Protein AF-F9UD71-F1 (afdb_monomer_lite)

Sequence (68 aa):
MFAIEIETTIDNVGNVHVPEHYRQFYGKTARLLLLLPDESETSTISRLSEPALEKIWNNADDAAYDQL

Structure (mmCIF, N/CA/C/O backbone):
data_AF-F9UD71-F1
#
_entry.id   AF-F9UD71-F1
#
loop_
_atom_site.group_PDB
_atom_site.id
_atom_site.type_symbol
_atom_site.label_atom_id
_atom_site.label_alt_id
_atom_site.label_comp_id
_atom_site.label_asym_id
_atom_site.label_entity_id
_atom_site.label_seq_id
_atom_site.pdbx_PDB_ins_code
_atom_site.Cartn_x
_atom_site.Cartn_y
_atom_site.Cartn_z
_atom_site.occupancy
_atom_site.B_iso_or_equiv
_atom_site.auth_seq_id
_atom_site.auth_comp_id
_atom_site.auth_asym_id
_atom_site.auth_atom_id
_atom_site.pdbx_PDB_model_num
ATOM 1 N N . MET A 1 1 ? 2.634 14.437 19.293 1.00 65.06 1 MET A N 1
ATOM 2 C CA . MET A 1 1 ? 1.947 13.539 18.340 1.00 65.06 1 MET A CA 1
ATOM 3 C C . MET A 1 1 ? 2.893 12.386 18.057 1.00 65.06 1 MET A C 1
ATOM 5 O O . MET A 1 1 ? 4.059 12.657 17.811 1.00 65.06 1 MET A O 1
ATOM 9 N N . PHE A 1 2 ? 2.434 11.144 18.185 1.00 77.69 2 PHE A N 1
ATOM 10 C CA . PHE A 1 2 ? 3.219 9.934 17.912 1.00 77.69 2 PHE A CA 1
ATOM 11 C C . PHE A 1 2 ? 2.659 9.273 16.649 1.00 77.69 2 PHE A C 1
ATOM 13 O O . PHE A 1 2 ? 1.447 9.321 16.432 1.00 77.69 2 PHE A O 1
ATOM 20 N N . ALA A 1 3 ? 3.534 8.711 15.820 1.00 81.00 3 ALA A N 1
ATOM 21 C CA . ALA A 1 3 ? 3.173 7.988 14.610 1.00 81.00 3 ALA A CA 1
ATOM 22 C C . ALA A 1 3 ? 3.858 6.620 14.622 1.00 81.00 3 ALA A C 1
ATOM 24 O O . ALA A 1 3 ? 4.955 6.479 15.160 1.00 81.00 3 ALA A O 1
ATOM 25 N N . ILE A 1 4 ? 3.191 5.638 14.028 1.00 84.50 4 ILE A N 1
ATOM 26 C CA . ILE A 1 4 ? 3.761 4.328 13.731 1.00 84.50 4 ILE A CA 1
ATOM 27 C C . ILE A 1 4 ? 4.035 4.262 12.236 1.00 84.50 4 ILE A C 1
ATOM 29 O O . ILE A 1 4 ? 3.216 4.720 11.438 1.00 84.50 4 ILE A O 1
ATOM 33 N N . GLU A 1 5 ? 5.180 3.703 11.873 1.00 86.69 5 GLU A N 1
ATOM 34 C CA . GLU A 1 5 ? 5.491 3.379 10.489 1.00 86.69 5 GLU A CA 1
ATOM 35 C C . GLU A 1 5 ? 5.063 1.938 10.217 1.00 86.69 5 GLU A C 1
ATOM 37 O O . GLU A 1 5 ? 5.305 1.043 11.029 1.00 86.69 5 GLU A O 1
ATOM 42 N N . ILE A 1 6 ? 4.368 1.737 9.102 1.00 85.81 6 ILE A N 1
ATOM 43 C CA . ILE A 1 6 ? 3.936 0.423 8.638 1.00 85.81 6 ILE A CA 1
ATOM 44 C C . ILE A 1 6 ? 4.367 0.329 7.182 1.00 85.81 6 ILE A C 1
ATOM 46 O O . ILE A 1 6 ? 3.862 1.073 6.343 1.00 85.81 6 ILE A O 1
ATOM 50 N N . GLU A 1 7 ? 5.276 -0.594 6.891 1.00 86.00 7 GLU A N 1
ATOM 51 C CA . GLU A 1 7 ? 5.601 -0.960 5.518 1.00 86.00 7 GLU A CA 1
ATOM 52 C C . GLU A 1 7 ? 4.566 -1.980 5.029 1.00 86.00 7 GLU A C 1
ATOM 54 O O . GLU A 1 7 ? 4.361 -3.032 5.638 1.00 86.00 7 GLU A O 1
ATOM 59 N N . THR A 1 8 ? 3.844 -1.634 3.965 1.00 87.06 8 THR A N 1
ATOM 60 C CA . THR A 1 8 ? 2.845 -2.500 3.333 1.00 87.06 8 THR A CA 1
ATOM 61 C C . THR A 1 8 ? 2.766 -2.189 1.842 1.00 87.06 8 THR A C 1
ATOM 63 O O . THR A 1 8 ? 3.290 -1.177 1.376 1.00 87.06 8 THR A O 1
ATOM 66 N N . THR A 1 9 ? 2.110 -3.062 1.087 1.00 86.00 9 THR A N 1
ATOM 67 C CA . THR A 1 9 ? 1.937 -2.908 -0.359 1.00 86.00 9 THR A CA 1
ATOM 68 C C . THR A 1 9 ? 0.554 -2.357 -0.687 1.00 86.00 9 THR A C 1
ATOM 70 O O . THR A 1 9 ? -0.428 -2.620 0.012 1.00 86.00 9 THR A O 1
ATOM 73 N N . ILE A 1 10 ? 0.490 -1.564 -1.757 1.00 89.12 10 ILE A N 1
ATOM 74 C CA . ILE A 1 10 ? -0.771 -1.154 -2.371 1.00 89.12 10 ILE A CA 1
ATOM 75 C C . ILE A 1 10 ? -1.189 -2.285 -3.306 1.00 89.12 10 ILE A C 1
ATOM 77 O O . ILE A 1 10 ? -0.393 -2.720 -4.142 1.00 89.12 10 ILE A O 1
ATOM 81 N N . ASP A 1 11 ? -2.409 -2.789 -3.137 1.00 91.38 11 ASP A N 1
ATOM 82 C CA . ASP A 1 11 ? -2.914 -3.871 -3.977 1.00 91.38 11 ASP A CA 1
ATOM 83 C C . ASP A 1 11 ? -3.210 -3.403 -5.417 1.00 91.38 11 ASP A C 1
ATOM 85 O O . ASP A 1 11 ? -3.168 -2.217 -5.752 1.00 91.38 11 ASP A O 1
ATOM 89 N N . ASN A 1 12 ? -3.543 -4.351 -6.292 1.00 91.56 12 ASN A N 1
ATOM 90 C CA . ASN A 1 12 ? -3.867 -4.085 -7.696 1.00 91.56 12 ASN A CA 1
ATOM 91 C C . ASN A 1 12 ? -5.174 -3.296 -7.913 1.00 91.56 12 ASN A C 1
ATOM 93 O O . ASN A 1 12 ? -5.485 -2.941 -9.049 1.00 91.56 12 ASN A O 1
ATOM 97 N N . VAL A 1 13 ? -5.939 -3.033 -6.854 1.00 93.88 13 VAL A N 1
ATOM 98 C CA . VAL A 1 13 ? -7.165 -2.224 -6.865 1.00 93.88 13 VAL A CA 1
ATOM 99 C C . VAL A 1 13 ? -6.911 -0.843 -6.233 1.00 93.88 13 VAL A C 1
ATOM 101 O O . VAL A 1 13 ? -7.796 0.010 -6.233 1.00 93.88 13 VAL A O 1
ATOM 104 N N . GLY A 1 14 ? -5.697 -0.584 -5.735 1.00 87.38 14 GLY A N 1
ATOM 105 C CA . GLY A 1 14 ? -5.305 0.683 -5.121 1.00 87.38 14 GLY A CA 1
ATOM 106 C C . GLY A 1 14 ? -5.570 0.776 -3.615 1.00 87.38 14 GLY A C 1
ATOM 107 O O . GLY A 1 14 ? -5.516 1.877 -3.066 1.00 87.38 14 GLY A O 1
ATOM 108 N N . ASN A 1 15 ? -5.854 -0.333 -2.926 1.00 90.31 15 ASN A N 1
ATOM 109 C CA . ASN A 1 15 ? -6.090 -0.325 -1.482 1.00 90.31 15 ASN A CA 1
ATOM 110 C C . ASN A 1 15 ? -4.804 -0.560 -0.688 1.00 90.31 15 ASN A C 1
ATOM 112 O O . ASN A 1 15 ? -3.967 -1.392 -1.036 1.00 90.31 15 ASN A O 1
ATOM 116 N N . VAL A 1 16 ? -4.705 0.130 0.449 1.00 88.19 16 VAL A N 1
ATOM 117 C CA . VAL A 1 16 ? -3.691 -0.116 1.478 1.00 88.19 16 VAL A CA 1
ATOM 118 C C . VAL A 1 16 ? -4.299 -1.018 2.542 1.00 88.19 16 VAL A C 1
ATOM 120 O O . VAL A 1 16 ? -5.233 -0.621 3.244 1.00 88.19 16 VAL A O 1
ATOM 123 N N . HIS A 1 17 ? -3.755 -2.221 2.694 1.00 86.06 17 HIS A N 1
ATOM 124 C CA . HIS A 1 17 ? -4.207 -3.154 3.724 1.00 86.06 17 HIS A CA 1
ATOM 125 C C . HIS A 1 17 ? -3.451 -2.912 5.025 1.00 86.06 17 HIS A C 1
ATOM 127 O O . HIS A 1 17 ? -2.228 -3.045 5.085 1.00 86.06 17 HIS A O 1
ATOM 133 N N . VAL A 1 18 ? -4.192 -2.560 6.078 1.00 85.50 18 VAL A N 1
ATOM 134 C CA . VAL A 1 18 ? -3.653 -2.435 7.437 1.00 85.50 18 VAL A CA 1
ATOM 135 C C . VAL A 1 18 ? -3.594 -3.833 8.069 1.00 85.50 18 VAL A C 1
ATOM 137 O O . VAL A 1 18 ? -4.644 -4.471 8.188 1.00 85.50 18 VAL A O 1
ATOM 140 N N . PRO A 1 19 ? -2.413 -4.318 8.499 1.00 86.31 19 PRO A N 1
ATOM 141 C CA . PRO A 1 19 ? -2.280 -5.624 9.146 1.00 86.31 19 PRO A CA 1
ATOM 142 C C . PRO A 1 19 ? -3.195 -5.804 10.368 1.00 86.31 19 PRO A C 1
ATOM 144 O O . PRO A 1 19 ? -3.504 -4.843 11.077 1.00 86.31 19 PRO A O 1
ATOM 147 N N . GLU A 1 20 ? -3.603 -7.045 10.656 1.00 87.50 20 GLU A N 1
ATOM 148 C CA . GLU A 1 20 ? -4.622 -7.329 11.681 1.00 87.50 20 GLU A CA 1
ATOM 149 C C . GLU A 1 20 ? -4.256 -6.823 13.082 1.00 87.50 20 GLU A C 1
ATOM 151 O O . GLU A 1 20 ? -5.119 -6.305 13.796 1.00 87.50 20 GLU A O 1
ATOM 156 N N . HIS A 1 21 ? -2.981 -6.892 13.470 1.00 87.19 21 HIS A N 1
ATOM 157 C CA . HIS A 1 21 ? -2.499 -6.401 14.767 1.00 87.19 21 HIS A CA 1
ATOM 158 C C . HIS A 1 21 ? -2.583 -4.874 14.921 1.00 87.19 21 HIS A C 1
ATOM 160 O O . HIS A 1 21 ? -2.497 -4.357 16.035 1.00 87.19 21 HIS A O 1
ATOM 166 N N . TYR A 1 22 ? -2.816 -4.146 13.827 1.00 87.12 22 TYR A N 1
ATOM 167 C CA . TYR A 1 22 ? -3.034 -2.701 13.813 1.00 87.12 22 TYR A CA 1
ATOM 168 C C . TYR A 1 22 ? -4.516 -2.308 13.680 1.00 87.12 22 TYR A C 1
ATOM 170 O O . TYR A 1 22 ? -4.824 -1.118 13.599 1.00 87.12 22 TYR A O 1
ATOM 178 N N . ARG A 1 23 ? -5.464 -3.259 13.738 1.00 84.50 23 ARG A N 1
ATOM 179 C CA . ARG A 1 23 ? -6.916 -2.974 13.657 1.00 84.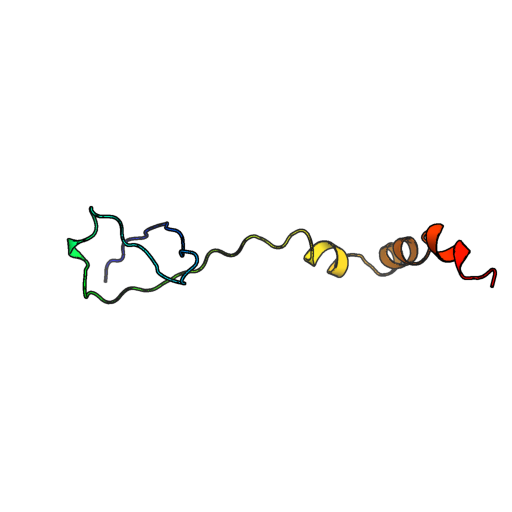50 23 ARG A CA 1
ATOM 180 C C . ARG A 1 23 ? -7.416 -1.941 14.666 1.00 84.50 23 ARG A C 1
ATOM 182 O O . ARG A 1 23 ? -8.363 -1.220 14.370 1.00 84.50 23 ARG A O 1
ATOM 189 N N . GLN A 1 24 ? -6.770 -1.822 15.827 1.00 87.06 24 GLN A N 1
ATOM 190 C CA . GLN A 1 24 ? -7.103 -0.803 16.833 1.00 87.06 24 GLN A CA 1
ATOM 191 C C . GLN A 1 24 ? -6.994 0.647 16.316 1.00 87.06 24 GLN A C 1
ATOM 193 O O . GLN A 1 24 ? -7.555 1.561 16.918 1.00 87.06 24 GLN A O 1
ATOM 198 N N . PHE A 1 25 ? -6.295 0.865 15.198 1.00 84.81 25 PHE A N 1
ATOM 199 C CA . PHE A 1 25 ? -6.129 2.171 14.559 1.00 84.81 25 PHE A CA 1
ATOM 200 C C . PHE A 1 25 ? -7.166 2.452 13.457 1.00 84.81 25 PHE A C 1
ATOM 202 O O . PHE A 1 25 ? -7.101 3.501 12.815 1.00 84.81 25 PHE A O 1
ATOM 209 N N . TYR A 1 26 ? -8.143 1.564 13.243 1.00 83.25 26 TYR A N 1
ATOM 210 C CA . TYR A 1 26 ? -9.206 1.776 12.260 1.00 83.25 26 TYR A CA 1
ATOM 211 C C . TYR A 1 26 ? -9.988 3.074 12.536 1.00 83.25 26 TYR A C 1
ATOM 213 O O . TYR A 1 26 ? -10.287 3.412 13.683 1.00 83.25 26 TYR A O 1
ATOM 221 N N . GLY A 1 27 ? -10.295 3.830 11.478 1.00 83.19 27 GLY A N 1
ATOM 222 C CA . GLY A 1 27 ? -10.982 5.125 11.565 1.00 83.19 27 GLY A CA 1
ATOM 223 C C . GLY A 1 27 ? -10.123 6.290 12.080 1.00 83.19 27 GLY A C 1
ATOM 224 O O . GLY A 1 27 ? -10.626 7.408 12.197 1.00 83.19 27 GLY A O 1
ATOM 225 N N . LYS A 1 28 ? -8.838 6.071 12.392 1.00 87.19 28 LYS A N 1
ATOM 226 C CA . LYS A 1 28 ? -7.891 7.156 12.688 1.00 87.19 28 LYS A CA 1
ATOM 227 C C . LYS A 1 28 ? -7.343 7.772 11.399 1.00 87.19 28 LYS A C 1
ATOM 229 O O . LYS A 1 28 ? -7.307 7.140 10.349 1.00 87.19 28 LYS A O 1
ATOM 234 N N . THR A 1 29 ? -6.877 9.014 11.496 1.00 86.75 29 THR A N 1
ATOM 235 C CA . THR A 1 29 ? -6.171 9.687 10.400 1.00 86.75 29 THR A CA 1
ATOM 236 C C . THR A 1 29 ? -4.786 9.073 10.209 1.00 86.75 29 THR A C 1
ATOM 238 O O . THR A 1 29 ? -4.000 9.026 11.155 1.00 86.75 29 THR A O 1
ATOM 241 N N . ALA A 1 30 ? -4.477 8.662 8.981 1.00 85.81 30 ALA A N 1
ATOM 242 C CA . ALA A 1 30 ? -3.167 8.161 8.580 1.00 85.81 30 ALA A CA 1
ATOM 243 C C . ALA A 1 30 ? -2.517 9.099 7.550 1.00 85.81 30 ALA A C 1
ATOM 245 O O . ALA A 1 30 ? -3.208 9.799 6.808 1.00 85.81 30 ALA A O 1
ATOM 246 N N . ARG A 1 31 ? -1.183 9.108 7.508 1.00 86.44 31 ARG A N 1
ATOM 247 C CA . ARG A 1 31 ? -0.397 9.715 6.425 1.00 86.44 31 ARG A CA 1
ATOM 248 C C . ARG A 1 31 ? 0.251 8.587 5.634 1.00 86.44 31 ARG A C 1
ATOM 250 O O . ARG A 1 31 ? 0.821 7.691 6.245 1.00 86.44 31 ARG A O 1
ATOM 257 N N . LEU A 1 32 ? 0.159 8.644 4.309 1.00 86.06 32 LEU A N 1
ATOM 258 C CA . LEU A 1 32 ? 0.848 7.713 3.420 1.00 86.06 32 LEU A CA 1
ATOM 259 C C . LEU A 1 32 ? 2.164 8.322 2.931 1.00 86.06 32 LEU A C 1
ATOM 261 O O . LEU A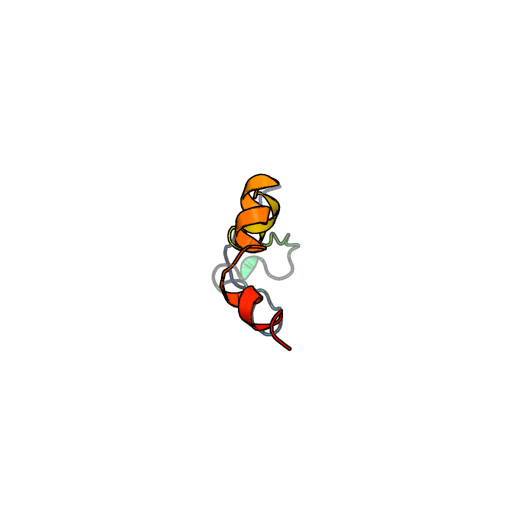 1 32 ? 2.197 9.496 2.562 1.00 86.06 32 LEU A O 1
ATOM 265 N N . LEU A 1 33 ? 3.211 7.502 2.879 1.00 86.06 33 LEU A N 1
ATOM 266 C CA . LEU A 1 33 ? 4.464 7.788 2.188 1.00 86.06 33 LEU A CA 1
ATOM 267 C C . LEU A 1 33 ? 4.662 6.704 1.124 1.00 86.06 33 LEU A C 1
ATOM 269 O O . LEU A 1 33 ? 4.572 5.520 1.437 1.00 86.06 33 LEU A O 1
ATOM 273 N N . LEU A 1 34 ? 4.884 7.105 -0.126 1.00 83.81 34 LEU A N 1
ATOM 274 C CA . LEU A 1 34 ? 5.120 6.177 -1.231 1.00 83.81 34 LEU A CA 1
ATOM 275 C C . LEU A 1 34 ? 6.625 6.001 -1.421 1.00 83.81 34 LEU A C 1
ATOM 277 O O . LEU A 1 34 ? 7.332 6.980 -1.659 1.00 83.81 34 LEU A O 1
ATOM 281 N N . LEU A 1 35 ? 7.096 4.759 -1.329 1.00 82.25 35 LEU A N 1
ATOM 282 C CA . LEU A 1 35 ? 8.459 4.397 -1.700 1.00 82.25 35 LEU A CA 1
ATOM 283 C C . LEU A 1 35 ? 8.473 4.093 -3.195 1.00 82.25 35 LEU A C 1
ATOM 285 O O . LEU A 1 35 ? 7.855 3.130 -3.648 1.00 82.25 35 LEU A O 1
ATOM 289 N N . LEU A 1 36 ? 9.142 4.948 -3.959 1.00 82.75 36 LEU A N 1
ATOM 290 C CA . LEU A 1 36 ? 9.371 4.732 -5.380 1.00 82.75 36 LEU A CA 1
ATOM 291 C C . LEU A 1 36 ? 10.739 4.064 -5.546 1.00 82.75 36 LEU A C 1
ATOM 293 O O . LEU A 1 36 ? 11.670 4.434 -4.822 1.00 82.75 36 LEU A O 1
ATOM 297 N N . PRO A 1 37 ? 10.878 3.081 -6.452 1.00 79.00 37 PRO A N 1
ATOM 298 C CA . PRO A 1 37 ? 12.186 2.534 -6.767 1.00 79.00 37 PRO A CA 1
ATOM 299 C C . PRO A 1 37 ? 13.091 3.656 -7.277 1.00 79.00 37 PRO A C 1
ATOM 301 O O . PRO A 1 37 ? 12.640 4.577 -7.959 1.00 79.00 37 PRO A O 1
ATOM 304 N N . ASP A 1 38 ? 14.373 3.573 -6.940 1.00 73.62 38 ASP A N 1
ATOM 305 C CA . ASP A 1 38 ? 15.371 4.477 -7.494 1.00 73.62 38 ASP A CA 1
ATOM 306 C C . ASP A 1 38 ? 15.489 4.155 -8.993 1.00 73.62 38 ASP A C 1
ATOM 308 O O . ASP A 1 38 ? 15.982 3.085 -9.367 1.00 73.62 38 ASP A O 1
ATOM 312 N N . GLU A 1 39 ? 14.952 5.022 -9.857 1.00 64.19 39 GLU A N 1
ATOM 313 C CA . GLU A 1 39 ? 14.997 4.874 -11.318 1.00 64.19 39 GLU A CA 1
ATOM 314 C C . GLU A 1 39 ? 16.433 5.086 -11.832 1.00 64.19 39 GLU A C 1
ATOM 316 O O . GLU A 1 39 ? 16.781 6.074 -12.488 1.00 64.19 39 GLU A O 1
ATOM 321 N N . SER A 1 40 ? 17.310 4.140 -11.513 1.00 54.69 40 SER A N 1
ATOM 322 C CA . SER A 1 40 ? 18.707 4.139 -11.946 1.00 54.69 40 SER A CA 1
ATOM 323 C C . SER A 1 40 ? 18.887 3.670 -13.394 1.00 54.69 40 SER A C 1
ATOM 325 O O . SER A 1 40 ? 19.958 3.869 -13.966 1.00 54.69 40 SER A O 1
ATOM 327 N N . GLU A 1 41 ? 17.846 3.144 -14.046 1.00 52.44 41 GLU A N 1
ATOM 328 C CA . GLU A 1 41 ? 17.945 2.723 -15.451 1.00 52.44 41 GLU A CA 1
ATOM 329 C C . GLU A 1 41 ? 17.598 3.845 -16.444 1.00 52.44 41 GLU A C 1
ATOM 331 O O . GLU A 1 41 ? 18.278 3.985 -17.460 1.00 52.44 41 GLU A O 1
ATOM 336 N N . THR A 1 42 ? 16.656 4.743 -16.132 1.00 48.75 42 THR A N 1
ATOM 337 C CA . THR A 1 42 ? 16.274 5.839 -17.051 1.00 48.75 42 THR A CA 1
ATOM 338 C C . THR A 1 42 ? 17.095 7.118 -16.847 1.00 48.75 42 THR A C 1
ATOM 340 O O . THR A 1 42 ? 17.267 7.913 -17.772 1.00 48.75 42 THR A O 1
ATOM 343 N N . SER A 1 43 ? 17.666 7.325 -15.656 1.00 49.44 43 SER A N 1
ATOM 344 C CA . SER A 1 43 ? 18.500 8.500 -15.351 1.00 49.44 43 SER A CA 1
ATOM 345 C C . SER A 1 43 ? 19.940 8.389 -15.866 1.00 49.44 43 SER A C 1
ATOM 347 O O . SER A 1 43 ? 20.647 9.400 -15.936 1.00 49.44 43 SER A O 1
ATOM 349 N N . THR A 1 44 ? 20.376 7.192 -16.274 1.00 48.53 44 THR A N 1
ATOM 350 C CA . THR A 1 44 ? 21.720 6.983 -16.827 1.00 48.53 44 THR A CA 1
ATOM 351 C C . THR A 1 44 ? 21.860 7.621 -18.210 1.00 48.53 44 THR A C 1
ATOM 353 O O . THR A 1 44 ? 22.890 8.232 -18.479 1.00 48.53 44 THR A O 1
ATOM 356 N N . ILE A 1 45 ? 20.812 7.607 -19.045 1.00 51.50 45 ILE A N 1
ATOM 357 C CA . ILE A 1 45 ? 20.842 8.248 -20.373 1.00 51.50 45 ILE A CA 1
ATOM 358 C C . ILE A 1 45 ? 20.946 9.775 -20.239 1.00 51.50 45 ILE A C 1
ATOM 360 O O . ILE A 1 45 ? 21.733 10.408 -20.938 1.00 51.50 45 ILE A O 1
ATOM 364 N N . SER A 1 46 ? 20.242 10.364 -19.269 1.00 50.16 46 SER A N 1
ATOM 365 C CA . SER A 1 46 ? 20.267 11.811 -18.998 1.00 50.16 46 SER A CA 1
ATOM 366 C C . SER A 1 46 ? 21.578 12.311 -18.369 1.00 50.16 46 SER A C 1
ATOM 368 O O . SER A 1 46 ? 21.766 13.519 -18.234 1.00 50.16 46 SER A O 1
ATOM 370 N N . ARG A 1 47 ? 22.476 11.405 -17.953 1.00 53.53 47 ARG A N 1
ATOM 371 C CA . ARG A 1 47 ? 23.784 11.711 -17.339 1.00 53.53 47 ARG A CA 1
ATOM 372 C C . ARG A 1 47 ? 24.980 11.436 -18.251 1.00 53.53 47 ARG A C 1
ATOM 374 O O . ARG A 1 47 ? 26.116 11.676 -17.840 1.00 53.53 47 ARG A O 1
ATOM 381 N N . LEU A 1 48 ? 24.754 10.954 -19.470 1.00 53.66 48 LEU A N 1
ATOM 382 C CA . LEU A 1 48 ? 25.812 10.840 -20.465 1.00 53.66 48 LEU A CA 1
ATOM 383 C C . LEU A 1 48 ? 26.181 12.248 -20.939 1.00 53.66 48 LEU A C 1
ATOM 385 O O . LEU A 1 48 ? 25.351 12.975 -21.475 1.00 53.66 48 LEU A O 1
ATOM 389 N N . SER A 1 49 ? 27.427 12.652 -20.702 1.00 56.50 49 SER A N 1
ATOM 390 C CA . SER A 1 49 ? 27.980 13.871 -21.288 1.00 56.50 49 SER A CA 1
ATOM 391 C C . SER A 1 49 ? 27.912 13.792 -22.820 1.00 56.50 49 SER A C 1
ATOM 393 O O . SER A 1 49 ? 27.949 12.698 -23.382 1.00 56.50 49 SER A O 1
ATOM 395 N N . GLU A 1 50 ? 27.849 14.938 -23.507 1.00 55.97 50 GLU A N 1
ATOM 396 C CA . GLU A 1 50 ? 27.782 15.033 -24.982 1.00 55.97 50 GLU A CA 1
ATOM 397 C C . GLU A 1 50 ? 28.718 14.060 -25.751 1.00 55.97 50 GLU A C 1
ATOM 399 O O . GLU A 1 50 ? 28.249 13.453 -26.715 1.00 55.97 50 GLU A O 1
ATOM 404 N N . PRO A 1 51 ? 29.969 13.770 -25.319 1.00 57.75 51 PRO A N 1
ATOM 405 C CA . PRO A 1 51 ? 30.845 12.813 -26.014 1.00 57.75 51 PRO A CA 1
ATOM 406 C C . PRO A 1 51 ? 30.399 11.343 -25.910 1.00 57.75 51 PRO A C 1
ATOM 408 O O . PRO A 1 51 ? 30.826 10.494 -26.692 1.00 57.75 51 PRO A O 1
ATOM 411 N N . ALA A 1 52 ? 29.591 10.996 -24.907 1.00 56.84 52 ALA A N 1
ATOM 412 C CA . ALA A 1 52 ? 29.072 9.644 -24.721 1.00 56.84 52 ALA A CA 1
ATOM 413 C C . ALA A 1 52 ? 27.785 9.402 -25.528 1.00 56.84 52 ALA A C 1
ATOM 415 O O . ALA A 1 52 ? 27.527 8.266 -25.923 1.00 56.84 52 ALA A O 1
ATOM 416 N N . LEU A 1 53 ? 27.030 10.462 -25.843 1.00 58.12 53 LEU A N 1
ATOM 417 C CA . LEU A 1 53 ? 25.882 10.404 -26.755 1.00 58.12 53 LEU A CA 1
ATOM 418 C C . LEU A 1 53 ? 26.320 10.189 -28.214 1.00 58.12 53 LEU A C 1
ATOM 420 O O . LEU A 1 53 ? 25.659 9.454 -28.946 1.00 58.12 53 LEU A O 1
ATOM 424 N N . GLU A 1 54 ? 27.482 10.724 -28.608 1.00 58.59 54 GLU A N 1
ATOM 425 C CA . GLU A 1 54 ? 28.091 10.494 -29.931 1.00 58.59 54 GLU A CA 1
ATOM 426 C C . GLU A 1 54 ? 28.349 9.008 -30.232 1.00 58.59 54 GLU A C 1
ATOM 428 O O . GLU A 1 54 ? 28.254 8.583 -31.380 1.00 58.59 54 GLU A O 1
ATOM 433 N N . LYS A 1 55 ? 28.649 8.192 -29.213 1.00 59.53 55 LYS A N 1
ATOM 434 C CA . LYS A 1 55 ? 28.860 6.741 -29.378 1.00 59.53 55 LYS A CA 1
ATOM 435 C C . LYS A 1 55 ? 27.564 5.942 -29.490 1.00 59.53 55 LYS A C 1
ATOM 437 O O . LYS 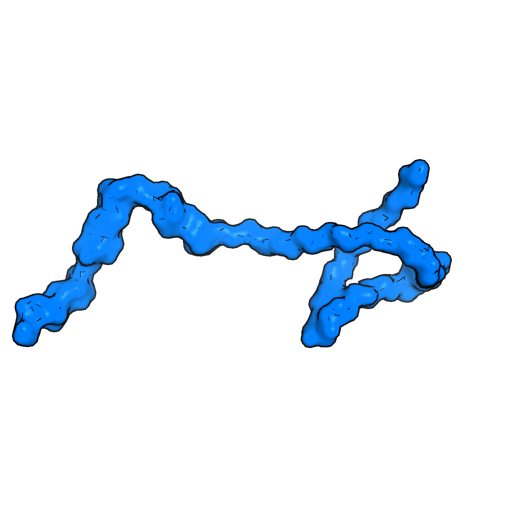A 1 55 ? 27.594 4.836 -30.012 1.00 59.53 55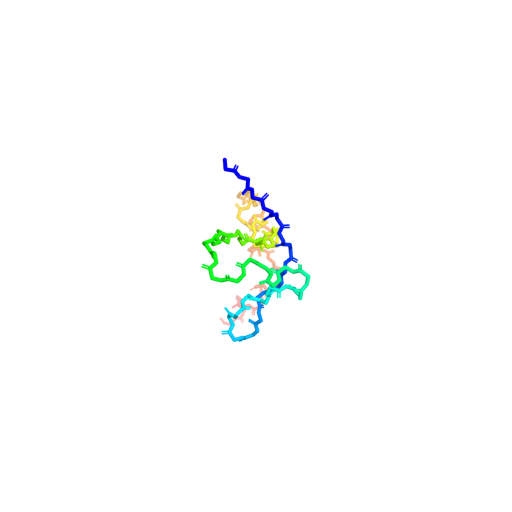 LYS A O 1
ATOM 442 N N . ILE A 1 56 ? 26.457 6.482 -28.983 1.00 59.25 56 ILE A N 1
ATOM 443 C CA . ILE A 1 56 ? 25.132 5.854 -29.074 1.00 59.25 56 ILE A CA 1
ATOM 444 C C . ILE A 1 56 ? 24.508 6.157 -30.437 1.00 59.25 56 ILE A C 1
ATOM 446 O O . ILE A 1 56 ? 23.899 5.275 -31.029 1.00 59.25 56 ILE A O 1
ATOM 450 N N . TRP A 1 57 ? 24.708 7.375 -30.951 1.00 57.53 57 TRP A N 1
ATOM 451 C CA . TRP A 1 57 ? 24.283 7.764 -32.299 1.00 57.53 57 TRP A CA 1
ATOM 452 C C . TRP A 1 57 ? 25.151 7.148 -33.405 1.00 57.53 57 TRP A C 1
ATOM 454 O O . TRP A 1 57 ? 24.635 6.819 -34.461 1.00 57.53 57 TRP A O 1
ATOM 464 N N . ASN A 1 58 ? 26.448 6.919 -33.166 1.00 55.34 58 ASN A N 1
ATOM 465 C CA . ASN A 1 58 ? 27.319 6.187 -34.096 1.00 55.34 58 ASN A CA 1
ATOM 466 C C . ASN A 1 58 ? 27.346 4.677 -33.795 1.00 55.34 58 ASN A C 1
ATOM 468 O O . ASN A 1 58 ? 28.418 4.064 -33.743 1.00 55.34 58 ASN A O 1
ATOM 472 N N . ASN A 1 59 ? 26.183 4.070 -33.553 1.00 57.31 59 ASN A N 1
ATOM 473 C CA . ASN A 1 59 ? 26.083 2.614 -33.530 1.00 57.31 59 ASN A CA 1
ATOM 474 C C . ASN A 1 59 ? 26.144 2.090 -34.977 1.00 57.31 59 ASN A C 1
ATOM 476 O O . ASN A 1 59 ? 25.472 2.605 -35.865 1.00 57.31 59 ASN A O 1
ATOM 480 N N . ALA A 1 60 ? 26.938 1.044 -35.212 1.00 57.19 60 ALA A N 1
ATOM 481 C CA . ALA A 1 60 ? 27.098 0.393 -36.512 1.00 57.19 60 ALA A CA 1
ATOM 482 C C . ALA A 1 60 ? 25.782 -0.164 -37.097 1.00 57.19 60 ALA A C 1
ATOM 484 O O . ALA A 1 60 ? 25.737 -0.465 -38.288 1.00 57.19 60 ALA A O 1
ATOM 485 N N . ASP A 1 61 ? 24.723 -0.268 -36.288 1.00 56.62 61 ASP A N 1
ATOM 486 C CA . ASP A 1 61 ? 23.385 -0.666 -36.738 1.00 56.62 61 ASP A CA 1
ATOM 487 C C . ASP A 1 61 ? 22.669 0.405 -37.588 1.00 56.62 61 ASP A C 1
ATOM 489 O O . ASP A 1 61 ? 21.843 0.044 -38.426 1.00 56.62 61 ASP A O 1
ATOM 493 N N . ASP A 1 62 ? 23.005 1.697 -37.457 1.00 53.75 62 ASP A N 1
ATOM 494 C CA . ASP A 1 62 ? 22.385 2.765 -38.2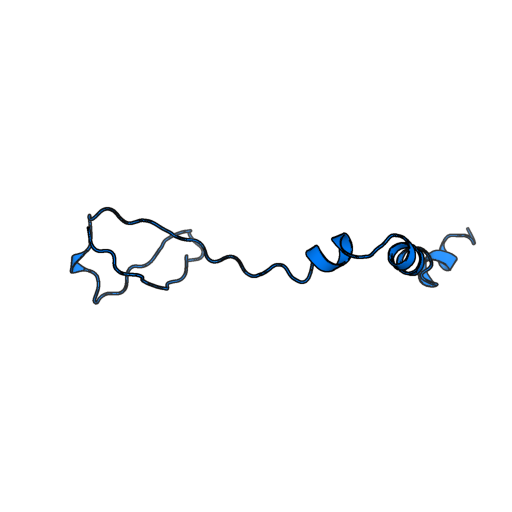71 1.00 53.75 62 ASP A CA 1
ATOM 495 C C . ASP A 1 62 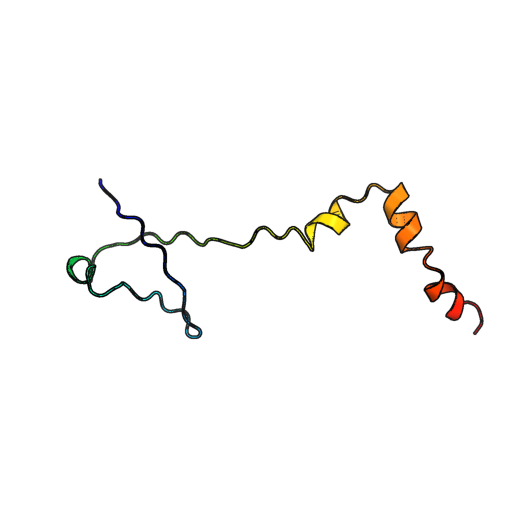? 22.970 2.852 -39.694 1.00 53.75 62 ASP A C 1
ATOM 497 O O . ASP A 1 62 ? 22.333 3.380 -40.606 1.00 53.75 62 ASP A O 1
ATOM 501 N N . ALA A 1 63 ? 24.130 2.232 -39.947 1.00 56.53 63 ALA A N 1
ATOM 502 C CA . ALA A 1 63 ? 24.732 2.164 -41.283 1.00 56.53 63 ALA A CA 1
ATOM 503 C C . ALA A 1 63 ? 23.909 1.326 -42.287 1.00 56.53 63 ALA A C 1
ATOM 505 O O . ALA A 1 63 ? 24.189 1.341 -43.487 1.00 56.53 63 ALA A O 1
ATOM 506 N N . ALA A 1 64 ? 22.896 0.591 -41.814 1.00 56.12 64 ALA A N 1
ATOM 507 C CA . ALA A 1 64 ? 21.988 -0.184 -42.655 1.00 56.12 64 ALA A CA 1
ATOM 508 C C . ALA A 1 64 ? 20.942 0.680 -43.389 1.00 56.12 64 ALA A C 1
ATOM 510 O O . ALA A 1 64 ? 20.373 0.214 -44.376 1.00 56.12 64 ALA A O 1
ATOM 511 N N . TYR A 1 65 ? 20.694 1.919 -42.945 1.00 55.09 65 TYR A N 1
ATOM 512 C CA . TYR A 1 65 ? 19.678 2.801 -43.539 1.00 55.09 65 TYR A CA 1
ATOM 513 C C . TYR A 1 65 ? 20.232 3.823 -44.543 1.00 55.09 65 TYR A C 1
ATOM 515 O O . TYR A 1 65 ? 19.461 4.352 -45.337 1.00 55.09 65 TYR A O 1
ATOM 523 N N . ASP A 1 66 ? 21.551 4.033 -44.584 1.00 54.97 66 ASP A N 1
ATOM 524 C CA . ASP A 1 66 ? 22.213 4.929 -45.550 1.00 54.97 66 ASP A CA 1
ATOM 525 C C . ASP A 1 66 ? 22.440 4.290 -46.939 1.00 54.97 66 ASP A C 1
ATOM 527 O O . ASP A 1 66 ? 22.968 4.932 -47.847 1.00 54.97 66 ASP A O 1
ATOM 531 N N . GLN A 1 67 ? 22.067 3.017 -47.126 1.00 58.53 67 GLN A N 1
ATOM 532 C CA . GLN A 1 67 ? 22.247 2.277 -48.387 1.00 58.53 67 GLN A CA 1
ATOM 533 C C . GLN A 1 67 ? 20.954 2.077 -49.205 1.00 58.53 67 GLN A C 1
ATOM 535 O O . GLN A 1 67 ? 20.946 1.245 -50.116 1.00 58.53 67 GLN A O 1
ATOM 540 N N . LEU A 1 68 ? 19.878 2.817 -48.907 1.00 51.31 68 LEU A N 1
ATOM 541 C CA . LEU A 1 68 ? 18.620 2.802 -49.674 1.00 51.31 68 LEU A CA 1
ATOM 542 C C . LEU A 1 68 ? 18.441 4.052 -50.542 1.00 51.31 68 LEU A C 1
ATOM 544 O O . LEU A 1 68 ? 18.553 5.175 -50.006 1.00 51.31 68 LEU A O 1
#

Foldseek 3Di:
DDDDDDDFDQDPVRDTDDDPVCCVCPPPDDDDDDDDPDPPPVVVVVPDDPVRVVVVVPDPVCVVVVPD

pLDDT: mean 71.96, std 15.41, range [48.53, 93.88]

Secondary structure (DSSP, 8-state):
--------PBPTTSPBPPPGGGGGGTTS-----------TTTTTGGG--HHHHHHHHT-TTGGGTTT-

Radius of gyration: 24.03 Å; chains: 1; bounding box: 42×22×68 Å

Organism: NCBI:txid768671